Protein AF-X1UKN1-F1 (afdb_monomer)

Sequence (129 aa):
YEHFVTGHFIADDGRITGIRADNPELLIAIISMQSRSQPMCESCLIKHLCSGGCLGSQYEVTGDLFSPIPSVCQLEHAKIRAMITAYKELRVFDLIRDRVNLEKRNALNMLEEMTNGTGRPKEVPGNSR

Nearest PDB structures (foldseek):
  5wgg-assembly1_A  TM=8.402E-01  e=6.388E-02  Acetivibrio thermocellus ATCC 27405
  5why-assembly1_A  TM=7.994E-01  e=7.710E-02  Acetivibrio thermocellus ATCC 27405
  5why-assembly2_B  TM=8.173E-01  e=9.909E-02  Acetivibrio thermocellus ATCC 27405

Mean predicted aligned error: 7.21 Å

pLDDT: mean 89.35, std 14.45, range [42.66, 97.88]

Foldseek 3Di:
DVVLPQWDFDDDPNDGPDIGGDNVVSVCCVVVDDLCPQPVNVPDLCNVPFPSADQVVCCVVPVGSRDHDVVVVVVRVVVVLVVLVVCVVVVCNVVVLVPDDPVNVVSSVVVVVVVVVDDDPPDPPDPDD

Organism: NCBI:txid412755

Solvent-accessible surface area (backbone atoms only — not comparable to full-atom values): 7819 Å² total; per-residue (Å²): 113,79,93,69,54,35,53,47,76,37,70,55,97,93,35,79,78,49,72,48,75,72,31,57,68,60,47,51,49,65,75,67,60,50,54,47,72,30,87,78,24,60,80,38,78,50,43,70,72,51,86,60,78,53,50,69,60,16,27,77,75,67,76,32,58,83,47,81,52,67,70,58,52,54,49,47,54,51,49,53,51,50,49,54,52,50,28,52,77,69,71,42,39,68,64,53,45,71,72,45,57,70,63,42,27,51,39,51,52,56,52,47,54,58,51,72,73,51,73,74,79,75,79,80,76,80,84,87,123

Radius of gyration: 21.29 Å; Cα contacts (8 Å, |Δi|>4): 98; chains: 1; bounding box: 60×32×54 Å

Structure (mmCIF, N/CA/C/O backbone):
data_AF-X1UKN1-F1
#
_entry.id   AF-X1UKN1-F1
#
loop_
_atom_site.group_PDB
_atom_site.id
_atom_site.type_symbol
_atom_site.label_atom_id
_atom_site.label_alt_id
_atom_site.label_comp_id
_atom_site.label_asym_id
_atom_site.label_entity_id
_atom_site.label_seq_id
_atom_site.pdbx_PDB_ins_code
_atom_site.Cartn_x
_atom_si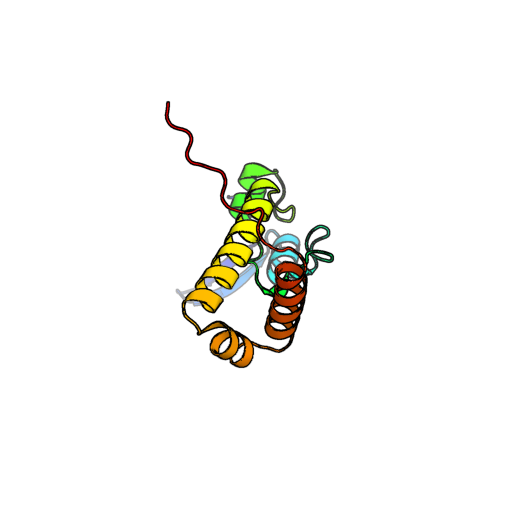te.Cartn_y
_atom_site.Cartn_z
_atom_site.occupancy
_atom_site.B_iso_o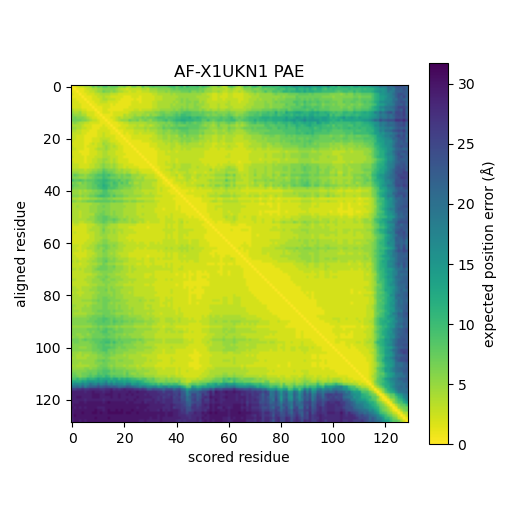r_equiv
_atom_site.auth_seq_id
_atom_site.auth_comp_id
_atom_site.auth_asym_id
_atom_site.auth_atom_id
_atom_site.pdbx_PDB_model_num
ATOM 1 N N . TYR A 1 1 ? -0.434 1.146 -20.638 1.00 83.88 1 TYR A N 1
ATOM 2 C CA . TYR A 1 1 ? 0.109 2.472 -20.982 1.00 83.88 1 TYR A CA 1
ATOM 3 C C . TYR A 1 1 ? 1.453 2.291 -21.659 1.00 83.88 1 TYR A C 1
ATOM 5 O O . TYR A 1 1 ? 2.357 1.763 -21.028 1.00 83.88 1 TYR A O 1
ATOM 13 N N . GLU A 1 2 ? 1.572 2.665 -22.934 1.00 90.62 2 GLU A N 1
ATOM 14 C CA . GLU A 1 2 ? 2.818 2.496 -23.705 1.00 90.62 2 GLU A CA 1
ATOM 15 C C . GLU A 1 2 ? 3.987 3.282 -23.090 1.00 90.62 2 GLU A C 1
ATOM 17 O O . GLU A 1 2 ? 5.080 2.756 -22.938 1.00 90.62 2 GLU A O 1
ATOM 22 N N . HIS A 1 3 ? 3.726 4.493 -22.594 1.00 89.56 3 HIS A N 1
ATOM 23 C CA . HIS A 1 3 ? 4.722 5.343 -21.933 1.00 89.56 3 HIS A CA 1
ATOM 24 C C . HIS A 1 3 ? 5.203 4.828 -20.557 1.00 89.56 3 HIS A C 1
ATOM 26 O O . HIS A 1 3 ? 6.114 5.413 -19.977 1.00 89.56 3 HIS A O 1
ATOM 32 N N . PHE A 1 4 ? 4.614 3.748 -20.026 1.00 94.69 4 PHE A N 1
ATOM 33 C CA . PHE A 1 4 ? 5.090 3.069 -18.811 1.00 94.69 4 PHE A CA 1
ATOM 34 C C . PHE A 1 4 ? 5.822 1.757 -19.101 1.00 94.69 4 PHE A C 1
ATOM 36 O O . PHE A 1 4 ? 6.132 1.009 -18.175 1.00 94.69 4 PHE A O 1
ATOM 43 N N . VAL A 1 5 ? 6.110 1.453 -20.369 1.00 95.50 5 VAL A N 1
ATOM 44 C CA . VAL A 1 5 ? 7.009 0.351 -20.712 1.00 95.50 5 VAL A CA 1
ATOM 45 C C . VAL A 1 5 ? 8.413 0.704 -20.219 1.00 95.50 5 VAL A C 1
ATOM 47 O O . VAL A 1 5 ? 9.004 1.693 -20.640 1.00 95.50 5 VAL A O 1
ATOM 50 N N . THR A 1 6 ? 8.943 -0.101 -19.299 1.00 96.81 6 THR A N 1
ATOM 51 C CA . THR A 1 6 ? 10.264 0.135 -18.697 1.00 96.81 6 THR A CA 1
ATOM 52 C C . THR A 1 6 ? 11.402 -0.559 -19.444 1.00 96.81 6 THR A C 1
ATOM 54 O O . THR A 1 6 ? 12.570 -0.214 -19.262 1.00 96.81 6 THR A O 1
ATOM 57 N N . GLY A 1 7 ? 11.078 -1.542 -20.281 1.00 96.06 7 GLY A N 1
ATOM 58 C CA . GLY A 1 7 ? 12.032 -2.272 -21.104 1.00 96.06 7 GLY A CA 1
ATOM 59 C C . GLY A 1 7 ? 11.442 -3.550 -21.687 1.00 96.06 7 GLY A C 1
ATOM 60 O O . GLY A 1 7 ? 10.290 -3.908 -21.424 1.00 96.06 7 GLY A O 1
ATOM 61 N N . HIS A 1 8 ? 12.266 -4.267 -22.442 1.00 96.50 8 HIS A N 1
ATOM 62 C CA . HIS A 1 8 ? 11.906 -5.530 -23.075 1.00 96.50 8 HIS A CA 1
ATOM 63 C C . HIS A 1 8 ? 12.976 -6.593 -22.873 1.00 96.50 8 HIS A C 1
ATOM 65 O O . HIS A 1 8 ? 14.170 -6.301 -22.788 1.00 96.50 8 HIS A O 1
ATOM 71 N N . PHE A 1 9 ? 12.545 -7.850 -22.871 1.00 97.19 9 PHE A N 1
ATOM 72 C CA . PHE A 1 9 ? 13.460 -8.971 -23.014 1.00 97.19 9 PHE A CA 1
ATOM 73 C C . PHE A 1 9 ? 13.946 -9.066 -24.459 1.00 97.19 9 PHE A C 1
ATOM 75 O O . PHE A 1 9 ? 13.156 -8.978 -25.399 1.00 97.19 9 PHE A O 1
ATOM 82 N N . ILE A 1 10 ? 15.248 -9.271 -24.625 1.00 97.56 10 ILE A N 1
ATOM 83 C CA . ILE A 1 10 ? 15.846 -9.665 -25.898 1.00 97.56 10 ILE A CA 1
ATOM 84 C C . ILE A 1 10 ? 15.790 -11.190 -25.936 1.00 97.56 10 ILE A C 1
ATOM 86 O O . ILE A 1 10 ? 16.271 -11.838 -25.002 1.00 97.56 10 ILE A O 1
ATOM 90 N N . ALA A 1 11 ? 15.173 -11.752 -26.976 1.00 96.38 11 ALA A N 1
ATOM 91 C CA . ALA A 1 11 ? 15.025 -13.192 -27.136 1.00 96.38 11 ALA A CA 1
ATOM 92 C C . ALA A 1 11 ? 15.755 -13.685 -28.393 1.00 96.38 11 ALA A C 1
ATOM 94 O O . ALA A 1 11 ? 15.618 -13.080 -29.454 1.00 96.38 11 ALA A O 1
ATOM 95 N N . ASP A 1 12 ? 16.487 -14.790 -28.264 1.00 95.75 12 ASP A N 1
ATOM 96 C CA . ASP A 1 12 ? 17.185 -15.490 -29.346 1.00 95.75 12 ASP A CA 1
ATOM 97 C C . ASP A 1 12 ? 16.990 -17.005 -29.180 1.00 95.75 12 ASP A C 1
ATOM 99 O O . ASP A 1 12 ? 17.055 -17.517 -28.059 1.00 95.75 12 ASP A O 1
ATOM 103 N N . ASP A 1 13 ? 16.655 -17.709 -30.263 1.00 95.12 13 ASP A N 1
ATOM 104 C CA . ASP A 1 13 ? 16.287 -19.139 -30.262 1.00 95.12 13 ASP A CA 1
ATOM 105 C C . ASP A 1 13 ? 15.301 -19.543 -29.139 1.00 95.12 13 ASP A C 1
ATOM 107 O O . ASP A 1 13 ? 15.437 -20.558 -28.450 1.00 95.12 13 ASP A O 1
ATOM 111 N N . GLY A 1 14 ? 14.280 -18.708 -28.916 1.00 94.81 14 GLY A N 1
ATOM 112 C CA . GLY A 1 14 ? 13.251 -18.943 -27.896 1.00 94.81 14 GLY A CA 1
ATOM 113 C C . GLY A 1 14 ? 13.737 -18.782 -26.449 1.00 94.81 14 GLY A C 1
ATOM 114 O O . GLY A 1 14 ? 13.028 -19.173 -25.521 1.00 94.81 14 GLY A O 1
ATOM 115 N N . ARG A 1 15 ? 14.927 -18.210 -26.230 1.00 96.06 15 ARG A N 1
ATOM 116 C CA . ARG A 1 15 ? 15.513 -17.958 -24.907 1.00 96.06 15 ARG A CA 1
ATOM 117 C C . ARG A 1 15 ? 15.747 -16.473 -24.690 1.00 96.06 15 ARG A C 1
ATOM 119 O O . ARG A 1 15 ? 16.132 -15.764 -25.608 1.00 96.06 15 ARG A O 1
ATOM 126 N N . ILE A 1 16 ? 15.560 -16.006 -23.457 1.00 97.38 16 ILE A N 1
ATOM 127 C CA . ILE A 1 16 ? 15.928 -14.638 -23.073 1.00 97.38 16 ILE A CA 1
ATOM 128 C C . ILE A 1 16 ? 17.455 -14.566 -22.985 1.00 97.38 16 ILE A C 1
ATOM 130 O O . ILE A 1 16 ? 18.058 -15.251 -22.160 1.00 97.38 16 ILE A O 1
ATOM 134 N N . THR A 1 17 ? 18.070 -13.740 -23.825 1.00 97.38 17 THR A N 1
ATOM 135 C CA . THR A 1 17 ? 19.526 -13.534 -23.886 1.00 97.38 17 THR A CA 1
ATOM 136 C C . THR A 1 17 ? 19.959 -12.176 -23.344 1.00 97.38 17 THR A C 1
ATOM 138 O O . THR A 1 17 ? 21.143 -11.965 -23.091 1.00 97.38 17 THR A O 1
ATOM 141 N N . GLY A 1 18 ? 19.016 -11.261 -23.103 1.00 97.00 18 GLY A N 1
ATOM 142 C CA . GLY A 1 18 ? 19.313 -9.952 -22.531 1.00 97.00 18 GLY A CA 1
ATOM 143 C C . GLY A 1 18 ? 18.075 -9.127 -22.199 1.00 97.00 18 GLY A C 1
ATOM 144 O O . GLY A 1 18 ? 16.937 -9.587 -22.310 1.00 97.00 18 GLY A O 1
ATOM 145 N N . ILE A 1 19 ? 18.314 -7.882 -21.790 1.00 96.38 19 ILE A N 1
ATOM 146 C CA . ILE A 1 19 ? 17.283 -6.887 -21.488 1.00 96.38 19 ILE A CA 1
ATOM 147 C C . ILE A 1 19 ? 17.652 -5.593 -22.212 1.00 96.38 19 ILE A C 1
ATOM 149 O O . ILE A 1 19 ? 18.782 -5.118 -22.095 1.00 96.38 19 ILE A O 1
ATOM 153 N N . ARG A 1 20 ? 16.692 -5.008 -22.930 1.00 96.56 20 ARG A N 1
ATOM 154 C CA . ARG A 1 20 ? 16.762 -3.628 -23.414 1.00 96.56 20 ARG A CA 1
ATOM 155 C C . ARG A 1 20 ? 16.011 -2.741 -22.428 1.00 96.56 20 ARG A C 1
ATOM 157 O O . ARG A 1 20 ? 14.808 -2.919 -22.250 1.00 96.56 20 ARG A O 1
ATOM 164 N N . ALA A 1 21 ? 16.715 -1.827 -21.770 1.00 96.38 21 ALA A N 1
ATOM 165 C CA . ALA A 1 21 ? 16.096 -0.842 -20.890 1.00 96.38 21 ALA A CA 1
ATOM 166 C C . ALA A 1 21 ? 15.564 0.336 -21.717 1.00 96.38 21 ALA A C 1
ATOM 168 O O . ALA A 1 21 ? 16.316 0.899 -22.509 1.00 96.38 21 ALA A O 1
ATOM 169 N N . ASP A 1 22 ? 14.298 0.703 -21.509 1.00 96.38 22 ASP A N 1
ATOM 170 C CA . ASP A 1 22 ? 13.655 1.836 -22.191 1.00 96.38 22 ASP A CA 1
ATOM 171 C C . ASP A 1 22 ? 13.362 2.991 -21.211 1.00 96.38 22 ASP A C 1
ATOM 173 O O . ASP A 1 22 ? 13.533 4.155 -21.560 1.00 96.38 22 ASP A O 1
ATOM 177 N N . ASN A 1 23 ? 12.976 2.677 -19.966 1.00 95.88 23 ASN A N 1
ATOM 178 C CA . ASN A 1 23 ? 12.787 3.649 -18.880 1.00 95.88 23 ASN A CA 1
ATOM 179 C C . ASN A 1 23 ? 13.180 3.019 -17.526 1.00 95.88 23 ASN A C 1
ATOM 181 O O . ASN A 1 23 ? 12.311 2.629 -16.730 1.00 95.88 23 ASN A O 1
ATOM 185 N N . PRO A 1 24 ? 14.488 2.815 -17.283 1.00 95.25 24 PRO A N 1
ATOM 186 C CA . PRO A 1 24 ? 14.974 2.198 -16.054 1.00 95.25 24 PRO A CA 1
ATOM 187 C C . PRO A 1 24 ? 14.694 3.055 -14.814 1.00 95.25 24 PRO A C 1
ATOM 189 O O . PRO A 1 24 ? 14.482 2.500 -13.740 1.00 95.25 24 PRO A O 1
ATOM 192 N N . GLU A 1 25 ? 14.633 4.380 -14.939 1.00 95.75 25 GLU A N 1
ATOM 193 C CA . GLU A 1 25 ? 14.329 5.303 -13.844 1.00 95.75 25 GLU A CA 1
ATOM 194 C C . GLU A 1 25 ? 12.922 5.065 -13.301 1.00 95.75 25 GLU A C 1
ATOM 196 O O . GLU A 1 25 ? 12.737 4.954 -12.087 1.00 95.75 25 GLU A O 1
ATOM 201 N N . LEU A 1 26 ? 11.936 4.912 -14.190 1.00 95.75 26 LEU A N 1
ATOM 202 C CA . LEU A 1 26 ? 10.574 4.571 -13.797 1.00 95.75 26 LEU A CA 1
ATOM 203 C C . LEU A 1 26 ? 10.514 3.196 -13.131 1.00 95.75 26 LEU A C 1
ATOM 205 O O . LEU A 1 26 ? 9.843 3.045 -12.112 1.00 95.75 26 LEU A O 1
ATOM 209 N N . LEU A 1 27 ? 11.227 2.200 -13.669 1.00 95.75 27 LEU A N 1
ATOM 210 C CA . LEU A 1 27 ? 11.286 0.876 -13.048 1.00 95.75 27 LEU A CA 1
ATOM 211 C C . LEU A 1 27 ? 11.849 0.961 -11.632 1.00 95.75 27 LEU A C 1
ATOM 213 O O . LEU A 1 27 ? 11.235 0.435 -10.707 1.00 95.75 27 LEU A O 1
ATOM 217 N N . ILE A 1 28 ? 12.981 1.650 -11.463 1.00 95.88 28 ILE A N 1
ATOM 218 C CA . ILE A 1 28 ? 13.627 1.873 -10.169 1.00 95.88 28 ILE A CA 1
ATOM 219 C C . ILE A 1 28 ? 12.655 2.569 -9.218 1.00 95.88 28 ILE A C 1
ATOM 221 O O . ILE A 1 28 ? 12.505 2.122 -8.082 1.00 95.88 28 ILE A O 1
ATOM 225 N N . ALA A 1 29 ? 11.954 3.610 -9.667 1.00 94.00 29 ALA A N 1
ATOM 226 C CA . ALA A 1 29 ? 10.963 4.306 -8.854 1.00 94.00 29 ALA A CA 1
ATOM 227 C C . ALA A 1 29 ? 9.831 3.364 -8.410 1.00 94.00 29 ALA A C 1
ATOM 229 O O . ALA A 1 29 ? 9.526 3.301 -7.224 1.00 94.00 29 ALA A O 1
ATOM 230 N N . ILE A 1 30 ? 9.262 2.568 -9.320 1.00 93.31 30 ILE A N 1
ATOM 231 C CA . ILE A 1 30 ? 8.174 1.625 -9.014 1.00 93.31 30 ILE A CA 1
ATOM 232 C C . ILE A 1 30 ? 8.619 0.550 -8.014 1.00 93.31 30 ILE A C 1
ATOM 234 O O . ILE A 1 30 ? 7.892 0.277 -7.060 1.00 93.31 30 ILE A O 1
ATOM 238 N N . ILE A 1 31 ? 9.794 -0.059 -8.207 1.00 93.00 31 ILE A N 1
ATOM 239 C CA . ILE A 1 31 ? 10.266 -1.160 -7.347 1.00 93.00 31 ILE A CA 1
ATOM 240 C C . ILE A 1 31 ? 10.798 -0.676 -5.994 1.00 93.00 31 ILE A C 1
ATOM 242 O O . ILE A 1 31 ? 10.755 -1.427 -5.022 1.00 93.00 31 ILE A O 1
ATOM 246 N N . SER A 1 32 ? 11.322 0.551 -5.924 1.00 92.62 32 SER A N 1
ATOM 247 C CA . SER A 1 32 ? 11.845 1.135 -4.682 1.00 92.62 32 SER A CA 1
ATOM 248 C C . SER A 1 32 ? 10.771 1.841 -3.860 1.00 92.62 32 SER A C 1
ATOM 250 O O . SER A 1 32 ? 10.953 2.033 -2.656 1.00 92.62 32 SER A O 1
ATOM 252 N N . MET A 1 33 ? 9.645 2.205 -4.480 1.00 89.25 33 MET A N 1
ATOM 253 C CA . MET A 1 33 ? 8.557 2.885 -3.799 1.00 89.25 33 MET A CA 1
ATOM 254 C C . MET A 1 33 ? 8.012 2.028 -2.655 1.00 89.25 33 MET A C 1
ATOM 256 O O . MET A 1 33 ? 7.499 0.925 -2.842 1.00 89.25 33 MET A O 1
ATOM 260 N N . GLN A 1 34 ? 8.008 2.613 -1.461 1.00 89.62 34 GLN A N 1
ATOM 261 C CA . GLN A 1 34 ? 7.203 2.135 -0.350 1.00 89.62 34 GLN A CA 1
ATOM 262 C C . GLN A 1 34 ? 6.009 3.069 -0.189 1.00 89.62 34 GLN A C 1
ATOM 264 O O . GLN A 1 34 ? 6.171 4.266 0.023 1.00 89.62 34 GLN A O 1
ATOM 269 N N . SER A 1 35 ? 4.789 2.531 -0.241 1.00 86.38 35 SER A N 1
ATOM 270 C CA . SER A 1 35 ? 3.573 3.343 -0.066 1.00 86.38 35 SER A CA 1
ATOM 271 C C . SER A 1 35 ? 3.596 4.155 1.233 1.00 86.38 35 SER A C 1
ATOM 273 O O . SER A 1 35 ? 3.098 5.269 1.286 1.00 86.38 35 SER A O 1
ATOM 275 N N . ARG A 1 36 ? 4.252 3.633 2.273 1.00 89.31 36 ARG A N 1
ATOM 276 C CA . ARG A 1 36 ? 4.376 4.259 3.597 1.00 89.31 36 ARG A CA 1
ATOM 277 C C . ARG A 1 36 ? 5.273 5.491 3.635 1.00 89.31 36 ARG A C 1
ATOM 279 O O . ARG A 1 36 ? 5.125 6.260 4.573 1.00 89.31 36 ARG A O 1
ATOM 286 N N . SER A 1 37 ? 6.167 5.650 2.659 1.00 85.50 37 SER A N 1
ATOM 287 C CA . SER A 1 37 ? 7.095 6.780 2.563 1.00 85.50 37 SER A CA 1
ATOM 288 C C . SER A 1 37 ? 6.625 7.851 1.576 1.00 85.50 37 SER A C 1
ATOM 290 O O . SER A 1 37 ? 7.369 8.780 1.274 1.00 85.50 37 SER A O 1
ATOM 292 N N . GLN A 1 38 ? 5.412 7.727 1.024 1.00 86.06 38 GLN A N 1
ATOM 293 C CA . GLN A 1 38 ? 4.825 8.801 0.224 1.00 86.06 38 GLN A CA 1
ATOM 294 C C . GLN A 1 38 ? 4.494 10.005 1.125 1.00 86.06 38 GLN A C 1
ATOM 296 O O . GLN A 1 38 ? 4.100 9.796 2.275 1.00 86.06 38 GLN A O 1
ATOM 301 N N . PRO A 1 39 ? 4.560 11.256 0.623 1.00 85.06 39 PRO A N 1
ATOM 302 C CA . PRO A 1 39 ? 4.389 12.458 1.448 1.00 85.06 39 PRO A CA 1
ATOM 303 C C . PRO A 1 39 ? 3.120 12.471 2.315 1.00 85.06 39 PRO A C 1
ATOM 305 O O . PRO A 1 39 ? 3.164 12.840 3.484 1.00 85.06 39 PRO A O 1
ATOM 308 N N . MET A 1 40 ? 1.990 12.018 1.766 1.00 88.69 40 MET A N 1
ATOM 309 C CA . MET A 1 40 ? 0.711 11.930 2.489 1.00 88.69 40 MET A CA 1
ATOM 310 C C . MET A 1 40 ? 0.637 10.728 3.441 1.00 88.69 40 MET A C 1
ATOM 312 O O . MET A 1 40 ? -0.143 10.720 4.392 1.00 88.69 40 MET A O 1
ATOM 316 N N . CYS A 1 41 ? 1.411 9.682 3.169 1.00 92.81 41 CYS A N 1
ATOM 317 C CA . CYS A 1 41 ? 1.376 8.429 3.911 1.00 92.81 41 CYS A CA 1
ATOM 318 C C . CYS A 1 41 ? 2.342 8.421 5.095 1.00 92.81 41 CYS A C 1
ATOM 320 O O . CYS A 1 41 ? 2.080 7.709 6.062 1.00 92.81 41 CYS A O 1
ATOM 322 N N . GLU A 1 42 ? 3.400 9.232 5.056 1.00 91.50 42 GLU A N 1
ATOM 323 C CA . GLU A 1 42 ? 4.425 9.296 6.101 1.00 91.50 42 GLU A CA 1
ATOM 324 C C . GLU A 1 42 ? 3.818 9.584 7.484 1.00 91.50 42 GLU A C 1
ATOM 326 O O . GLU A 1 42 ? 4.143 8.920 8.471 1.00 91.50 42 GLU A O 1
ATOM 331 N N . SER A 1 43 ? 2.853 10.504 7.546 1.00 90.75 43 SER A N 1
ATOM 332 C CA . SER A 1 43 ? 2.133 10.886 8.768 1.00 90.75 43 SER A CA 1
ATOM 333 C C . SER A 1 43 ? 0.783 10.176 8.950 1.00 90.75 43 SER A C 1
ATOM 335 O O . SER A 1 43 ? 0.070 10.429 9.922 1.00 90.75 43 SER A O 1
ATOM 337 N N . CYS A 1 44 ? 0.400 9.280 8.037 1.00 94.25 44 CYS A N 1
ATOM 338 C CA . CYS A 1 44 ? -0.914 8.646 8.061 1.00 94.25 44 CYS A CA 1
ATOM 339 C C . CYS A 1 44 ? -1.009 7.560 9.148 1.00 94.25 44 CYS A C 1
ATOM 341 O O . CYS A 1 44 ? -0.245 6.593 9.161 1.00 94.25 44 CYS A O 1
ATOM 343 N N . LEU A 1 45 ? -2.028 7.660 10.009 1.00 92.62 45 LEU A N 1
ATOM 344 C CA . LEU A 1 45 ? -2.272 6.722 11.118 1.00 92.62 45 LEU A CA 1
ATOM 345 C C . LEU A 1 45 ? -2.506 5.273 10.668 1.00 92.62 45 LEU A C 1
ATOM 347 O O . LEU A 1 45 ? -2.217 4.336 11.407 1.00 92.62 45 LEU A O 1
ATOM 351 N N . ILE A 1 46 ? -3.029 5.075 9.457 1.00 95.19 46 ILE A N 1
ATOM 352 C CA . ILE A 1 46 ? -3.320 3.743 8.920 1.00 95.19 46 ILE A CA 1
ATOM 353 C C . ILE A 1 46 ? -2.241 3.249 7.948 1.00 95.19 46 ILE A C 1
ATOM 355 O O . ILE A 1 46 ? -2.467 2.238 7.288 1.00 95.19 46 ILE A O 1
ATOM 359 N N . LYS A 1 47 ? -1.072 3.903 7.833 1.00 95.69 47 LYS A N 1
ATOM 360 C CA . LYS A 1 47 ? -0.059 3.577 6.802 1.00 95.69 47 LYS A CA 1
ATOM 361 C C . LYS A 1 47 ? 0.405 2.116 6.810 1.00 95.69 47 LYS A C 1
ATOM 363 O O . LYS A 1 47 ? 0.743 1.559 5.770 1.00 95.69 47 LYS A O 1
ATOM 368 N N . HIS A 1 48 ? 0.382 1.463 7.972 1.00 95.81 48 HIS A N 1
ATOM 369 C CA . HIS A 1 48 ? 0.742 0.046 8.104 1.00 95.81 48 HIS A CA 1
ATOM 370 C C . HIS A 1 48 ? -0.429 -0.923 7.854 1.00 95.81 48 HIS A C 1
ATOM 372 O O . HIS A 1 48 ? -0.194 -2.122 7.682 1.00 95.81 48 HIS A O 1
ATOM 378 N N . LEU A 1 49 ? -1.668 -0.423 7.817 1.00 95.94 49 LEU A N 1
ATOM 379 C CA . LEU A 1 49 ? -2.907 -1.203 7.690 1.00 95.94 49 LEU A CA 1
ATOM 380 C C . LEU A 1 49 ? -3.584 -1.049 6.319 1.00 95.94 49 LEU A C 1
ATOM 382 O O . LEU A 1 49 ? -4.199 -1.998 5.840 1.00 95.94 49 LEU A O 1
ATOM 386 N N . CYS A 1 50 ? -3.462 0.127 5.702 1.00 95.69 50 CYS A N 1
ATOM 387 C CA . CYS A 1 50 ? -3.985 0.461 4.379 1.00 95.69 50 CYS A CA 1
ATOM 388 C C . CYS A 1 50 ? -3.345 -0.391 3.271 1.00 95.69 50 CYS A C 1
ATOM 390 O O . CYS A 1 50 ? -2.213 -0.864 3.394 1.00 95.69 50 CYS A O 1
ATOM 392 N N . SER A 1 51 ? -4.059 -0.537 2.153 1.00 93.81 51 SER A N 1
ATOM 393 C CA . SER A 1 51 ? -3.584 -1.237 0.955 1.00 93.81 51 SER A CA 1
ATOM 394 C C . SER A 1 51 ? -2.490 -0.492 0.170 1.00 93.81 51 SER A C 1
ATOM 396 O O . SER A 1 51 ? -1.834 -1.112 -0.657 1.00 93.81 51 SER A O 1
ATOM 398 N N . GLY A 1 52 ? -2.249 0.799 0.437 1.00 92.25 52 GLY A N 1
ATOM 399 C CA . GLY A 1 52 ? -1.117 1.546 -0.135 1.00 92.25 52 GLY A CA 1
ATOM 400 C C . GLY A 1 52 ? -1.314 2.098 -1.553 1.00 92.25 52 GLY A C 1
ATOM 401 O O . GLY A 1 52 ? -0.333 2.500 -2.169 1.00 92.25 52 GLY A O 1
ATOM 402 N N . GLY A 1 53 ? -2.557 2.138 -2.044 1.00 91.94 53 GLY A N 1
ATOM 403 C CA . GLY A 1 53 ? -2.901 2.686 -3.359 1.00 91.94 53 GLY A CA 1
ATOM 404 C C . GLY A 1 53 ? -2.625 1.735 -4.531 1.00 91.94 53 GLY A C 1
ATOM 405 O O . GLY A 1 53 ? -2.023 0.675 -4.382 1.00 91.94 53 GLY A O 1
ATOM 406 N N . CYS A 1 54 ? -3.104 2.119 -5.714 1.00 93.12 54 CYS A N 1
ATOM 407 C CA . CYS A 1 54 ? -2.835 1.439 -6.980 1.00 93.12 54 CYS A CA 1
ATOM 408 C C . CYS A 1 54 ? -2.215 2.450 -7.942 1.00 93.12 54 CYS A C 1
ATOM 410 O O . CYS A 1 54 ? -2.872 3.431 -8.283 1.00 93.12 54 CYS A O 1
ATOM 412 N N . LEU A 1 55 ? -0.984 2.196 -8.397 1.00 93.50 55 LEU A N 1
ATOM 413 C CA . LEU A 1 55 ? -0.242 3.110 -9.274 1.00 93.50 55 LEU A C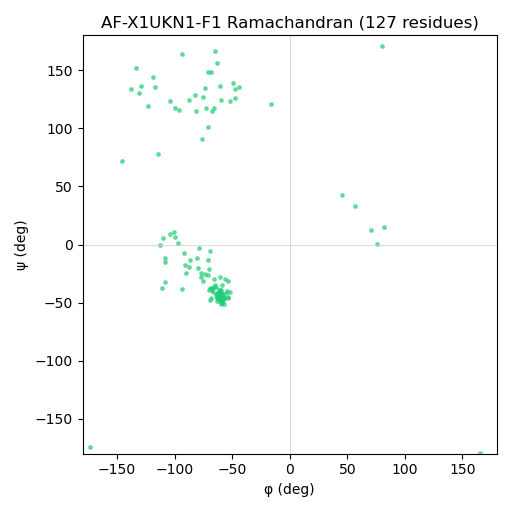A 1
ATOM 414 C C . LEU A 1 55 ? -1.045 3.499 -10.526 1.00 93.50 55 LEU A C 1
ATOM 416 O O . LEU A 1 55 ? -1.157 4.678 -10.840 1.00 93.50 55 LEU A O 1
ATOM 420 N N . GLY A 1 56 ? -1.669 2.522 -11.194 1.00 94.12 56 GLY 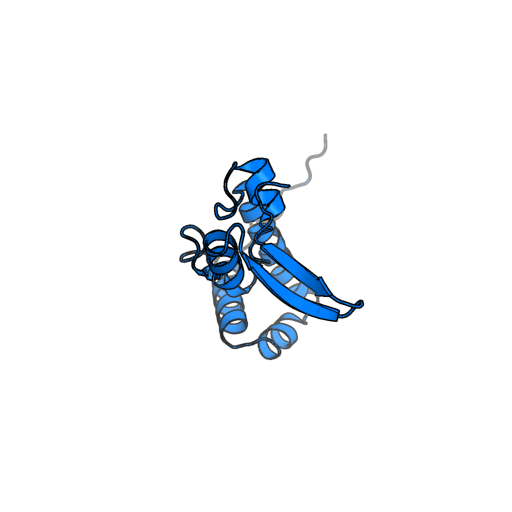A N 1
ATOM 421 C CA . GLY A 1 56 ? -2.482 2.775 -12.389 1.00 94.12 56 GLY A CA 1
ATOM 422 C C . GLY A 1 56 ? -3.668 3.702 -12.119 1.00 94.12 56 GLY A C 1
ATOM 423 O O . GLY A 1 56 ? -3.862 4.676 -12.837 1.00 94.12 56 GLY A O 1
ATOM 424 N N . SER A 1 57 ? -4.403 3.458 -11.030 1.00 95.06 57 SER A N 1
ATOM 425 C CA . SER A 1 57 ? -5.543 4.302 -10.655 1.00 95.06 57 SER A CA 1
ATOM 426 C C . SER A 1 57 ? -5.098 5.708 -10.243 1.00 95.06 57 SER A C 1
ATOM 428 O O . SER A 1 57 ? -5.748 6.687 -10.601 1.00 95.06 57 SER A O 1
ATOM 430 N N . GLN A 1 58 ? -3.974 5.825 -9.527 1.00 94.06 58 GLN A N 1
ATOM 431 C CA . GLN A 1 58 ? -3.389 7.119 -9.161 1.00 94.06 58 GLN A CA 1
ATOM 432 C C . GLN A 1 58 ? -3.080 7.942 -10.407 1.00 94.06 58 GLN A C 1
ATOM 434 O O . GLN A 1 58 ? -3.500 9.096 -10.480 1.00 94.06 58 GLN A O 1
ATOM 439 N N . TYR A 1 59 ? -2.458 7.330 -11.415 1.00 95.50 59 TYR A N 1
ATOM 440 C CA . TYR A 1 59 ? -2.191 7.999 -12.682 1.00 95.50 59 TYR A CA 1
ATOM 441 C C . TYR A 1 59 ? -3.471 8.407 -13.420 1.00 95.50 59 TYR A C 1
ATOM 443 O O . TYR A 1 59 ? -3.585 9.550 -13.851 1.00 95.50 59 TYR A O 1
ATOM 451 N N . GLU A 1 60 ? -4.460 7.517 -13.515 1.00 96.94 60 GLU A N 1
ATOM 452 C CA . GLU A 1 60 ? -5.737 7.799 -14.190 1.00 96.94 60 GLU A CA 1
ATOM 453 C C . GLU A 1 60 ? -6.490 8.990 -13.588 1.00 96.94 60 GLU A C 1
ATOM 455 O O . GLU A 1 60 ? -7.146 9.738 -14.310 1.00 96.94 60 GLU A O 1
ATOM 460 N N . VAL A 1 61 ? -6.402 9.170 -12.268 1.00 96.75 61 VAL A N 1
ATOM 461 C CA . VAL A 1 61 ? -7.144 10.210 -11.546 1.00 96.75 61 VAL A CA 1
ATOM 462 C C . VAL A 1 61 ? -6.335 11.493 -11.368 1.00 96.75 61 VAL A C 1
ATOM 464 O O . VAL A 1 61 ? -6.898 12.583 -11.434 1.00 96.75 61 VAL A O 1
ATOM 467 N N . THR A 1 62 ? -5.033 11.384 -11.103 1.00 93.50 62 THR A N 1
ATOM 468 C CA . THR A 1 62 ? -4.190 12.528 -10.712 1.00 93.50 62 THR A CA 1
ATOM 469 C C . THR A 1 62 ? -3.213 12.968 -11.799 1.00 93.50 62 THR A C 1
ATOM 471 O O . THR A 1 62 ? -2.654 14.057 -11.707 1.00 93.50 62 THR A O 1
ATOM 474 N N . GLY A 1 63 ? -2.993 12.141 -12.825 1.00 94.75 63 GLY A N 1
ATOM 475 C CA . GLY A 1 63 ? -1.922 12.326 -13.804 1.00 94.75 63 GLY A CA 1
ATOM 476 C C . GLY A 1 63 ? -0.528 11.959 -13.282 1.00 94.75 63 GLY A C 1
ATOM 477 O O . GLY A 1 63 ? 0.437 12.063 -14.035 1.00 94.75 63 GLY A O 1
ATOM 478 N N . ASP A 1 64 ? -0.408 11.506 -12.029 1.00 92.31 64 ASP A N 1
ATOM 479 C CA . ASP A 1 64 ? 0.850 11.128 -11.388 1.00 92.31 64 ASP A CA 1
ATOM 480 C C . ASP A 1 64 ? 0.759 9.728 -10.756 1.00 92.31 64 ASP A C 1
ATOM 482 O O . ASP A 1 64 ? -0.218 9.371 -10.099 1.00 92.31 64 ASP A O 1
ATOM 486 N N . LEU A 1 65 ? 1.796 8.909 -10.946 1.00 92.62 65 LEU A N 1
ATOM 487 C CA . LEU A 1 65 ? 1.826 7.539 -10.422 1.00 92.62 65 LEU A CA 1
ATOM 488 C C . LEU A 1 65 ? 1.988 7.501 -8.903 1.00 92.62 65 LEU A C 1
ATOM 490 O O . LEU A 1 65 ? 1.586 6.518 -8.285 1.00 92.62 65 LEU A O 1
ATOM 494 N N . PHE A 1 66 ? 2.592 8.529 -8.308 1.00 92.06 66 PHE A N 1
ATOM 495 C CA . PHE A 1 66 ? 3.068 8.519 -6.923 1.00 92.06 66 PHE A CA 1
ATOM 496 C C . PHE A 1 66 ? 2.252 9.427 -5.995 1.00 92.06 66 PHE A C 1
ATOM 498 O O . PHE A 1 66 ? 2.572 9.554 -4.811 1.00 92.06 66 PHE A O 1
ATOM 505 N N . SER A 1 67 ? 1.169 10.004 -6.517 1.00 91.50 67 SER A N 1
ATOM 506 C CA . SER A 1 67 ? 0.232 10.848 -5.789 1.00 91.50 67 SER A CA 1
ATOM 507 C C . SER A 1 67 ? -1.012 10.047 -5.401 1.00 91.50 67 SER A C 1
ATOM 509 O O . SER A 1 67 ? -1.742 9.569 -6.272 1.00 91.50 67 SER A O 1
ATOM 511 N N . PRO A 1 68 ? -1.298 9.881 -4.099 1.00 93.06 68 PRO A N 1
ATOM 512 C CA . PRO A 1 68 ? -2.461 9.124 -3.666 1.00 93.06 68 PRO A CA 1
ATOM 513 C C . PRO A 1 68 ? -3.764 9.870 -3.960 1.00 93.06 68 PRO A C 1
ATOM 515 O O . PRO A 1 68 ? -3.834 11.096 -3.891 1.00 93.06 68 PRO A O 1
ATOM 518 N N . ILE A 1 69 ? -4.831 9.112 -4.223 1.00 94.94 69 ILE A N 1
ATOM 519 C CA . ILE A 1 69 ? -6.166 9.656 -4.496 1.00 94.94 69 ILE A CA 1
ATOM 520 C C . ILE A 1 69 ? -6.868 9.987 -3.165 1.00 94.94 69 ILE A C 1
ATOM 522 O O . ILE A 1 69 ? -7.200 9.060 -2.417 1.00 94.94 69 ILE A O 1
ATOM 526 N N . PRO A 1 70 ? -7.176 11.264 -2.855 1.00 93.50 70 PRO A N 1
ATOM 527 C CA . PRO A 1 70 ? -7.704 11.646 -1.541 1.00 93.50 70 PRO A CA 1
ATOM 528 C C . PRO A 1 70 ? -9.023 10.965 -1.153 1.00 93.50 70 PRO A C 1
ATOM 530 O O . PRO A 1 70 ? -9.195 10.570 0.000 1.00 93.50 70 PRO A O 1
ATOM 533 N N . SER A 1 71 ? -9.948 10.783 -2.100 1.00 95.94 71 SER A N 1
ATOM 534 C CA . SER A 1 71 ? -11.229 10.105 -1.846 1.00 95.94 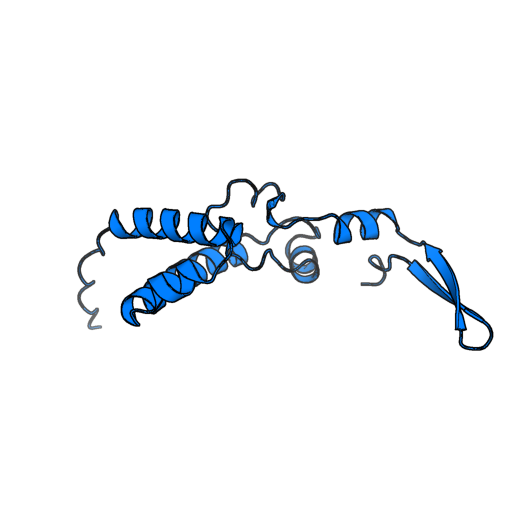71 SER A CA 1
ATOM 535 C C . SER A 1 71 ? -11.048 8.621 -1.508 1.00 95.94 71 SER A C 1
ATOM 537 O O . SER A 1 71 ? -11.727 8.099 -0.625 1.00 95.94 71 SER A O 1
ATOM 539 N N . VAL A 1 72 ? -10.083 7.948 -2.142 1.00 95.88 72 VAL A N 1
ATOM 540 C CA . VAL A 1 72 ? -9.732 6.555 -1.829 1.00 95.88 72 VAL A CA 1
ATOM 541 C C . VAL A 1 72 ? -9.060 6.469 -0.461 1.00 95.88 72 VAL A C 1
ATOM 543 O O . VAL A 1 72 ? -9.384 5.574 0.315 1.00 95.88 72 VAL A O 1
ATOM 546 N N . CYS A 1 73 ? -8.199 7.429 -0.105 1.00 95.56 73 CYS A N 1
ATOM 547 C CA . CYS A 1 73 ? -7.639 7.506 1.246 1.00 95.56 73 CYS A CA 1
ATOM 548 C C . CYS A 1 73 ? -8.749 7.602 2.304 1.00 95.56 73 CYS A C 1
ATOM 550 O O . CYS A 1 73 ? -8.741 6.841 3.269 1.00 95.56 73 CYS A O 1
ATOM 552 N N . GLN A 1 74 ? -9.745 8.473 2.114 1.00 96.12 74 GLN A N 1
ATOM 553 C CA . GLN A 1 74 ? -10.888 8.583 3.032 1.00 96.12 74 GLN A CA 1
ATOM 554 C C . GLN A 1 74 ? -11.659 7.261 3.162 1.00 96.12 74 GLN A C 1
ATOM 556 O O . GLN A 1 74 ? -12.007 6.857 4.275 1.00 96.12 74 GLN A O 1
ATOM 561 N N . LEU A 1 75 ? -11.875 6.558 2.047 1.00 96.94 75 LEU A N 1
ATOM 562 C CA . LEU A 1 75 ? -12.506 5.240 2.044 1.00 96.94 75 LEU A CA 1
ATOM 563 C C . LEU A 1 75 ? -11.679 4.205 2.816 1.00 96.94 75 LEU A C 1
ATOM 565 O O . LEU A 1 75 ? -12.240 3.452 3.605 1.00 96.94 75 LEU A O 1
ATOM 569 N N . GLU A 1 76 ? -10.358 4.180 2.644 1.00 97.00 76 GLU A N 1
ATOM 570 C CA . GLU A 1 76 ? -9.466 3.286 3.391 1.00 97.00 76 GLU A CA 1
ATOM 571 C C . GLU A 1 76 ? -9.525 3.562 4.900 1.00 97.00 76 GLU A C 1
ATOM 573 O O . GLU A 1 76 ? -9.641 2.627 5.692 1.00 97.00 76 GLU A O 1
ATOM 578 N N . HIS A 1 77 ? -9.547 4.831 5.315 1.00 95.62 77 HIS A N 1
ATOM 579 C CA . HIS A 1 77 ? -9.755 5.205 6.718 1.00 95.62 77 HIS A CA 1
ATOM 580 C C . HIS A 1 77 ? -11.099 4.702 7.260 1.00 95.62 77 HIS A C 1
ATOM 582 O O . HIS A 1 77 ? -11.146 4.120 8.349 1.00 95.62 77 HIS A O 1
ATOM 588 N N . ALA A 1 78 ? -12.184 4.872 6.501 1.00 95.94 78 ALA A N 1
ATOM 589 C CA . ALA A 1 78 ? -13.500 4.366 6.880 1.00 95.94 78 ALA A CA 1
ATOM 590 C C . ALA A 1 78 ? -13.528 2.829 6.949 1.00 95.94 78 ALA A C 1
ATOM 592 O O . ALA A 1 78 ? -14.043 2.269 7.917 1.00 95.94 78 ALA A O 1
ATOM 593 N N . LYS A 1 79 ? -12.919 2.150 5.971 1.00 97.31 79 LYS A N 1
ATOM 594 C CA . LYS A 1 79 ? -12.808 0.688 5.898 1.00 97.31 79 LYS A CA 1
ATOM 595 C C . LYS A 1 79 ? -12.067 0.132 7.107 1.00 97.31 79 LYS A C 1
ATOM 597 O O . LYS A 1 79 ? -12.591 -0.747 7.782 1.00 97.31 79 LYS A O 1
ATOM 602 N N . ILE A 1 80 ? -10.886 0.667 7.424 1.00 96.44 80 ILE A N 1
ATOM 603 C CA . ILE A 1 80 ? -10.100 0.224 8.583 1.00 96.44 80 ILE A CA 1
ATOM 604 C C . ILE A 1 80 ? -10.877 0.450 9.882 1.00 96.44 80 ILE A C 1
ATOM 606 O O . ILE A 1 80 ? -10.949 -0.459 10.709 1.00 96.44 80 ILE A O 1
ATOM 610 N N . ARG A 1 81 ? -11.528 1.609 10.048 1.00 94.62 81 ARG A N 1
ATOM 611 C CA . ARG A 1 81 ? -12.383 1.869 11.216 1.00 94.62 81 ARG A CA 1
ATOM 612 C C . ARG A 1 81 ? -13.511 0.842 11.334 1.00 94.62 81 ARG A C 1
ATOM 614 O O . ARG A 1 81 ? -13.698 0.276 12.408 1.00 94.62 81 ARG A O 1
ATOM 621 N N . ALA A 1 82 ? -14.230 0.583 10.243 1.00 95.38 82 ALA A N 1
ATOM 622 C CA . ALA A 1 82 ? -15.324 -0.382 10.212 1.00 95.38 82 ALA A CA 1
ATOM 623 C C . ALA A 1 82 ? -14.843 -1.806 10.529 1.00 95.38 82 ALA A C 1
ATOM 625 O O . ALA A 1 82 ? -15.477 -2.505 11.315 1.00 95.38 82 ALA A O 1
ATOM 626 N N . MET A 1 83 ? -13.690 -2.213 9.990 1.00 95.56 83 MET A N 1
ATOM 627 C CA . MET A 1 83 ? -13.078 -3.511 10.285 1.00 95.56 83 MET A CA 1
ATOM 628 C C . MET A 1 83 ? -12.737 -3.656 11.768 1.00 95.56 83 MET A C 1
ATOM 630 O O . MET A 1 83 ? -13.067 -4.676 12.362 1.00 95.56 83 MET A O 1
ATOM 634 N N . ILE A 1 84 ? -12.129 -2.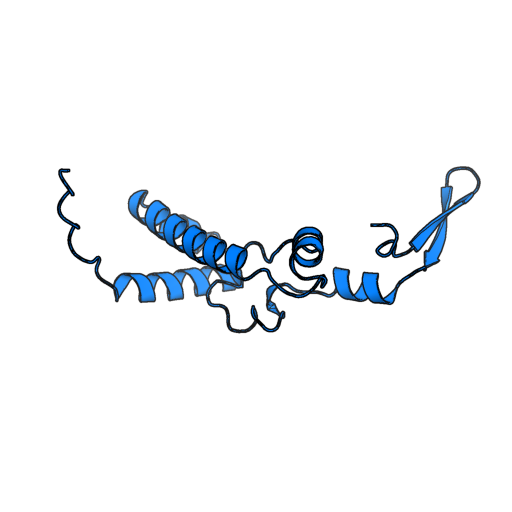640 12.391 1.00 94.88 84 ILE A N 1
ATOM 635 C CA . ILE A 1 84 ? -11.824 -2.665 13.831 1.00 94.88 84 ILE A CA 1
ATOM 636 C C . ILE A 1 84 ? -13.111 -2.820 14.650 1.00 94.88 84 ILE A C 1
ATOM 638 O O . ILE A 1 84 ? -13.159 -3.653 15.555 1.00 94.88 84 ILE A O 1
ATOM 642 N N . THR A 1 85 ? -14.162 -2.061 14.324 1.00 94.12 85 THR A N 1
ATOM 643 C CA . THR A 1 85 ? -15.470 -2.193 14.985 1.00 94.12 85 THR A CA 1
ATOM 644 C C . THR A 1 85 ? -16.033 -3.607 14.836 1.00 94.12 85 THR A C 1
ATOM 646 O O . THR A 1 85 ? -16.356 -4.232 15.844 1.00 94.12 85 THR A O 1
ATOM 649 N N . ALA A 1 86 ? -16.060 -4.150 13.617 1.00 96.19 86 ALA A N 1
ATOM 650 C CA . ALA A 1 86 ? -16.555 -5.499 13.356 1.00 96.19 86 ALA A CA 1
ATOM 651 C C . ALA A 1 86 ? -15.743 -6.571 14.104 1.00 96.19 86 ALA A C 1
ATOM 653 O O . ALA A 1 86 ? -16.308 -7.488 14.693 1.00 96.19 86 ALA A O 1
ATOM 654 N N . TYR A 1 87 ? -14.415 -6.450 14.148 1.00 95.75 87 TYR A N 1
ATOM 655 C CA . TYR A 1 87 ? -13.558 -7.390 14.874 1.00 95.75 87 TYR A CA 1
ATOM 656 C C . TYR A 1 87 ? -13.788 -7.364 16.384 1.00 95.75 87 TYR A C 1
ATOM 658 O O . TYR A 1 87 ? -13.710 -8.413 17.027 1.00 95.75 87 TYR A O 1
ATOM 666 N N . LYS A 1 88 ? -14.089 -6.192 16.954 1.00 94.62 88 LYS A N 1
ATOM 667 C CA . LYS A 1 88 ? -14.466 -6.058 18.367 1.00 94.62 88 LYS A CA 1
ATOM 668 C C . LYS A 1 88 ? -15.827 -6.694 18.644 1.00 94.62 88 LYS A C 1
ATOM 670 O O . LYS A 1 88 ? -15.946 -7.471 19.587 1.00 94.62 88 LYS A O 1
ATOM 675 N N . GLU A 1 89 ? -16.825 -6.431 17.803 1.00 96.12 89 GLU A N 1
ATOM 676 C CA . GLU A 1 89 ? -18.170 -7.018 17.923 1.00 96.12 89 GLU A CA 1
ATOM 677 C C . GLU A 1 89 ? -18.140 -8.551 17.819 1.00 96.12 89 GLU A C 1
ATOM 679 O O . GLU A 1 89 ? -18.788 -9.245 18.601 1.00 96.12 89 GLU A O 1
ATOM 684 N N . LEU A 1 90 ? -17.305 -9.086 16.925 1.00 97.69 90 LEU A N 1
ATOM 685 C CA . LEU A 1 90 ? -17.076 -10.523 16.754 1.00 97.69 90 LEU A CA 1
ATOM 686 C C . LEU A 1 90 ? -16.132 -11.133 17.806 1.00 97.69 90 LEU 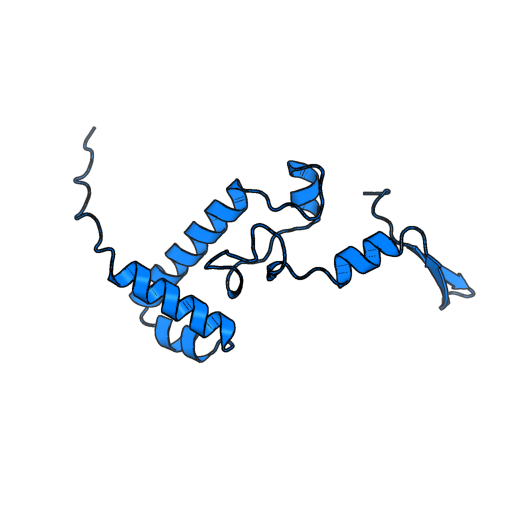A C 1
ATOM 688 O O . LEU A 1 90 ? -15.912 -12.342 17.785 1.00 97.69 90 LEU A O 1
ATOM 692 N N . ARG A 1 91 ? -15.568 -10.330 18.720 1.00 96.94 91 ARG A N 1
ATOM 693 C CA . ARG A 1 91 ? -14.598 -10.754 19.751 1.00 96.94 91 ARG A CA 1
ATOM 694 C C . ARG A 1 91 ? -13.347 -11.445 19.187 1.00 96.94 91 ARG A C 1
ATOM 696 O O . ARG A 1 91 ? -12.775 -12.326 19.823 1.00 96.94 91 ARG A O 1
ATOM 703 N N . VAL A 1 92 ? -12.907 -11.033 17.997 1.00 97.88 92 VAL A N 1
ATOM 704 C CA . VAL A 1 92 ? -11.698 -11.549 17.321 1.00 97.88 92 VAL A CA 1
ATOM 705 C C . VAL A 1 92 ? -10.578 -10.512 17.207 1.00 97.88 92 VAL A C 1
ATOM 707 O O . VAL A 1 92 ? -9.518 -10.819 16.666 1.00 97.88 92 VAL A O 1
ATOM 710 N N . PHE A 1 93 ? -10.787 -9.288 17.701 1.00 96.62 93 PHE A N 1
ATOM 711 C CA . PHE A 1 93 ? -9.809 -8.203 17.590 1.00 96.62 93 PHE A CA 1
ATOM 712 C C . PHE A 1 93 ? -8.445 -8.565 18.194 1.00 96.62 93 PHE A C 1
ATOM 714 O O . PHE A 1 93 ? -7.439 -8.465 17.491 1.00 96.62 93 PHE A O 1
ATOM 721 N N . ASP A 1 94 ? -8.411 -9.058 19.437 1.00 96.25 94 ASP A N 1
ATOM 722 C CA . ASP A 1 94 ? -7.166 -9.462 20.106 1.00 96.25 94 ASP A CA 1
ATOM 723 C C . ASP A 1 94 ? -6.429 -10.557 19.322 1.00 96.25 94 ASP A C 1
ATOM 725 O O . ASP A 1 94 ? -5.229 -10.457 19.075 1.00 96.25 94 ASP A O 1
ATOM 729 N N . LEU A 1 95 ? -7.166 -11.556 18.820 1.00 97.38 95 LEU A N 1
ATOM 730 C CA . LEU A 1 95 ? -6.606 -12.633 18.001 1.00 97.38 95 LEU A CA 1
ATOM 731 C C . LEU A 1 95 ? -5.922 -12.097 16.734 1.00 97.38 95 LEU A C 1
ATOM 733 O O . LEU A 1 95 ? -4.851 -12.575 16.354 1.00 97.38 95 LEU A O 1
ATOM 737 N N . ILE A 1 96 ? -6.543 -11.129 16.056 1.00 96.62 96 ILE A N 1
ATOM 738 C CA . ILE A 1 96 ? -5.990 -10.514 14.843 1.00 96.62 96 ILE A CA 1
ATOM 739 C C . ILE A 1 96 ? -4.769 -9.665 15.195 1.00 96.62 96 ILE A C 1
ATOM 741 O O . ILE A 1 96 ? -3.725 -9.813 14.557 1.00 96.62 96 ILE A O 1
ATOM 745 N N . ARG A 1 97 ? -4.875 -8.817 16.223 1.00 96.62 97 ARG A N 1
ATOM 746 C CA . ARG A 1 97 ? -3.784 -7.969 16.722 1.00 96.62 97 ARG A CA 1
ATOM 747 C C . ARG A 1 97 ? -2.536 -8.792 17.063 1.00 96.62 97 ARG A C 1
ATOM 749 O O . ARG A 1 97 ? -1.412 -8.384 16.755 1.00 96.62 97 ARG A O 1
ATOM 756 N N . ASP A 1 98 ? -2.720 -9.960 17.660 1.00 97.06 98 ASP A N 1
ATOM 757 C CA . ASP A 1 98 ? -1.607 -10.788 18.120 1.00 97.06 98 ASP A CA 1
ATOM 758 C C . ASP A 1 98 ? -0.958 -11.580 16.970 1.00 97.06 98 ASP A C 1
ATOM 760 O O . ASP A 1 98 ? 0.219 -11.932 17.055 1.00 97.06 98 ASP A O 1
ATOM 764 N N . ARG A 1 99 ? -1.668 -11.777 15.849 1.00 97.31 99 ARG A N 1
ATOM 765 C CA . ARG A 1 99 ? -1.185 -12.498 14.653 1.00 97.31 99 ARG A CA 1
ATOM 766 C C . ARG A 1 99 ? -0.531 -11.628 13.583 1.00 97.31 99 ARG A C 1
ATOM 768 O O . ARG A 1 99 ? -0.000 -12.162 12.610 1.00 97.31 99 ARG A O 1
ATOM 775 N N . VAL A 1 100 ? -0.574 -10.307 13.717 1.00 97.12 100 VAL A N 1
ATOM 776 C CA . VAL A 1 100 ? 0.090 -9.395 12.778 1.00 97.12 100 VAL A CA 1
ATOM 777 C C . VAL A 1 100 ? 1.490 -9.009 13.260 1.00 97.12 100 VAL A C 1
ATOM 779 O O . VAL A 1 100 ? 1.848 -9.196 14.422 1.00 97.12 100 VAL A O 1
ATOM 782 N N . ASN A 1 101 ? 2.297 -8.468 12.345 1.00 97.06 101 ASN A N 1
ATOM 783 C CA . ASN A 1 101 ? 3.619 -7.940 12.681 1.00 97.06 101 ASN A CA 1
ATOM 784 C C . ASN A 1 101 ? 3.537 -6.723 13.624 1.00 97.06 101 ASN A C 1
ATOM 786 O O . ASN A 1 101 ? 2.469 -6.131 13.803 1.00 97.06 101 ASN A O 1
ATOM 790 N N . LEU A 1 102 ? 4.683 -6.347 14.203 1.00 97.12 102 LEU A N 1
ATOM 791 C CA . LEU A 1 102 ? 4.784 -5.289 15.210 1.00 97.12 102 LEU A CA 1
ATOM 792 C C . LEU A 1 102 ? 4.168 -3.962 14.745 1.00 97.12 102 LEU A C 1
ATOM 794 O O . LEU A 1 102 ? 3.365 -3.386 15.468 1.00 97.12 102 LEU A O 1
ATOM 798 N N . GLU A 1 103 ? 4.444 -3.521 13.517 1.00 95.44 103 GLU A N 1
ATOM 799 C CA . GLU A 1 103 ? 3.938 -2.221 13.053 1.00 95.44 103 GLU A CA 1
ATOM 800 C C . GLU A 1 103 ? 2.431 -2.196 12.844 1.00 95.44 103 GLU A C 1
ATOM 802 O O . GLU A 1 103 ? 1.761 -1.217 13.174 1.00 95.44 103 GLU A O 1
ATOM 807 N N . LYS A 1 104 ? 1.865 -3.297 12.344 1.00 96.31 104 LYS A N 1
ATOM 808 C CA . LYS A 1 104 ? 0.411 -3.441 12.256 1.00 96.31 104 LYS A CA 1
ATOM 809 C C . LYS A 1 104 ? -0.218 -3.505 13.642 1.00 96.31 104 LYS A C 1
ATOM 811 O O . LYS A 1 104 ? -1.257 -2.891 13.852 1.00 96.31 104 LYS A O 1
ATOM 816 N N . ARG A 1 105 ? 0.410 -4.213 14.583 1.00 97.19 105 ARG A N 1
ATOM 817 C CA . ARG A 1 105 ? -0.042 -4.294 15.976 1.00 97.19 105 ARG A CA 1
ATOM 818 C C . ARG A 1 105 ? -0.060 -2.915 16.634 1.00 97.19 105 ARG A C 1
ATOM 820 O O . ARG A 1 105 ? -1.079 -2.537 17.198 1.00 97.19 105 ARG A O 1
ATOM 827 N N . ASN A 1 106 ? 1.022 -2.154 16.500 1.00 95.56 106 ASN A N 1
ATOM 828 C CA . ASN A 1 106 ? 1.133 -0.797 17.032 1.00 95.56 106 ASN A CA 1
ATOM 829 C C . ASN A 1 106 ? 0.054 0.119 16.441 1.00 95.56 106 ASN A C 1
ATOM 831 O O . ASN A 1 106 ? -0.641 0.805 17.186 1.00 95.56 106 ASN A O 1
ATOM 835 N N . ALA A 1 107 ? -0.158 0.065 15.122 1.00 95.31 107 ALA A N 1
ATOM 836 C CA . ALA A 1 107 ? -1.217 0.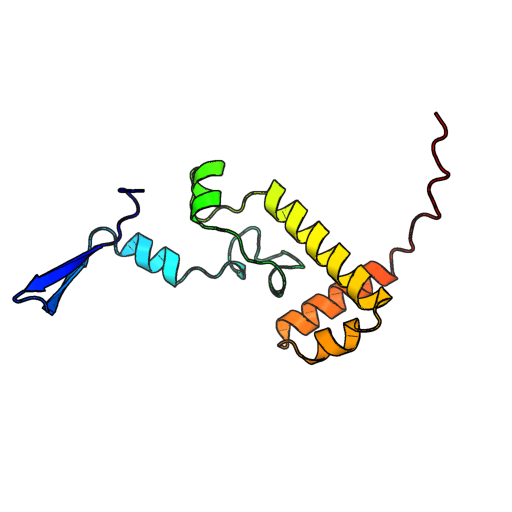832 14.468 1.00 95.31 107 ALA A CA 1
ATOM 837 C C . ALA A 1 107 ? -2.622 0.448 14.974 1.00 95.31 107 ALA A C 1
ATOM 839 O O . ALA A 1 107 ? -3.447 1.327 15.217 1.00 95.31 107 ALA A O 1
ATOM 840 N N . LEU A 1 108 ? -2.902 -0.847 15.171 1.00 96.19 108 LEU A N 1
ATOM 841 C CA . LEU A 1 108 ? -4.175 -1.311 15.735 1.00 96.19 108 LEU A CA 1
ATOM 842 C C . LEU A 1 108 ? -4.385 -0.812 17.172 1.00 96.19 108 LEU A C 1
ATOM 844 O O . LEU A 1 108 ? -5.489 -0.371 17.482 1.00 96.19 108 LEU A O 1
ATOM 848 N N . ASN A 1 109 ? -3.345 -0.832 18.010 1.00 94.12 109 ASN A N 1
ATOM 849 C CA . ASN A 1 109 ? -3.405 -0.333 19.389 1.00 94.12 109 ASN A CA 1
ATOM 850 C C . ASN A 1 109 ? -3.706 1.168 19.433 1.00 94.12 109 ASN A C 1
ATOM 852 O O . ASN A 1 109 ? -4.640 1.589 20.111 1.00 94.12 109 ASN A O 1
ATOM 856 N N . MET A 1 110 ? -2.977 1.965 18.646 1.00 93.12 110 MET A N 1
ATOM 857 C CA . MET A 1 110 ? -3.206 3.411 18.564 1.00 93.12 110 MET A CA 1
ATOM 858 C C . MET A 1 110 ? -4.643 3.732 18.135 1.00 93.12 110 MET A C 1
ATOM 860 O O . MET A 1 110 ? -5.305 4.586 18.722 1.00 93.12 110 MET A O 1
ATOM 864 N N . LEU A 1 111 ? -5.159 3.033 17.120 1.00 92.81 111 LEU A N 1
ATOM 865 C C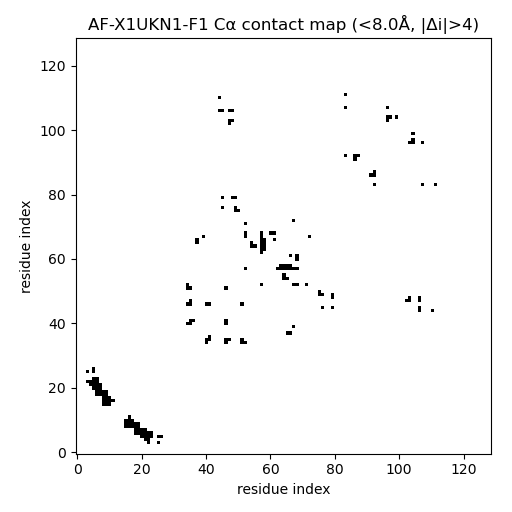A . LEU A 1 111 ? -6.529 3.240 16.648 1.00 92.81 111 LEU A CA 1
ATOM 866 C C . LEU A 1 111 ? -7.569 2.792 17.680 1.00 92.81 111 LEU A C 1
ATOM 868 O O . LEU A 1 111 ? -8.599 3.450 17.835 1.00 92.81 111 LEU A O 1
ATOM 872 N N . GLU A 1 112 ? -7.311 1.700 18.399 1.00 90.94 112 GLU A N 1
ATOM 873 C CA . GLU A 1 112 ? -8.155 1.254 19.502 1.00 90.94 112 GLU A CA 1
ATOM 874 C C . GLU A 1 112 ? -8.268 2.329 20.593 1.00 90.94 112 GLU A C 1
ATOM 876 O O . GLU A 1 112 ? -9.390 2.691 20.956 1.00 90.94 112 GLU A O 1
ATOM 881 N N . GLU A 1 113 ? -7.149 2.890 21.050 1.00 88.06 113 GLU A N 1
ATOM 882 C CA . GLU A 1 113 ? -7.115 3.960 22.055 1.00 88.06 113 GLU A CA 1
ATOM 883 C C . GLU A 1 113 ? -7.939 5.181 21.616 1.00 88.06 113 GLU A C 1
ATOM 885 O O . GLU A 1 113 ? -8.783 5.676 22.369 1.00 88.06 113 GLU A O 1
ATOM 890 N N . MET A 1 114 ? -7.787 5.611 20.359 1.00 83.31 114 MET A N 1
ATOM 891 C CA . MET A 1 114 ? -8.541 6.739 19.796 1.00 83.31 114 MET A CA 1
ATOM 892 C C . MET A 1 114 ? -10.052 6.469 19.716 1.00 83.31 114 MET A C 1
ATOM 894 O O . MET A 1 114 ? -10.867 7.372 19.932 1.00 83.31 114 MET A O 1
ATOM 898 N N . THR A 1 115 ? -10.451 5.230 19.417 1.00 75.94 115 THR A N 1
ATOM 899 C CA . THR A 1 115 ? -11.873 4.845 19.373 1.00 75.94 115 THR A CA 1
ATOM 900 C C . THR A 1 115 ? -12.498 4.689 20.756 1.00 75.94 115 THR A C 1
ATOM 902 O O . THR A 1 115 ? -13.675 4.995 20.922 1.00 75.94 115 THR A O 1
ATOM 905 N N . ASN A 1 116 ? -11.728 4.275 21.764 1.00 68.62 116 ASN A N 1
ATOM 906 C CA . ASN A 1 116 ? -12.216 4.148 23.137 1.00 68.62 116 ASN A CA 1
ATOM 907 C C . ASN A 1 116 ? -12.395 5.524 23.818 1.00 68.62 116 ASN A C 1
ATOM 909 O O . ASN A 1 116 ? -13.241 5.659 24.699 1.00 68.62 116 ASN A O 1
ATOM 913 N N . GLY A 1 117 ? -11.660 6.557 23.381 1.00 55.31 117 GLY A N 1
ATOM 914 C CA . GLY A 1 117 ? -11.822 7.948 23.838 1.00 55.31 117 GLY A CA 1
ATOM 915 C C . GLY A 1 117 ? -12.978 8.719 23.183 1.00 55.31 117 GLY A C 1
ATOM 916 O O . GLY A 1 117 ? -13.352 9.792 23.652 1.00 55.31 117 GLY A O 1
ATOM 917 N N . THR A 1 118 ? -13.576 8.183 22.116 1.00 49.41 118 THR A N 1
ATOM 918 C CA . THR A 1 118 ? -14.704 8.790 21.397 1.00 49.41 118 THR A CA 1
ATOM 919 C C . THR A 1 118 ? -15.943 7.915 21.553 1.00 49.41 118 THR A C 1
ATOM 921 O O . THR A 1 118 ? -16.326 7.159 20.661 1.00 49.41 118 THR A O 1
ATOM 924 N N . GLY A 1 119 ? -16.587 8.009 22.722 1.00 43.88 119 GLY A N 1
ATOM 925 C CA . GLY A 1 119 ? -17.906 7.416 22.935 1.00 43.88 119 GLY A CA 1
ATOM 926 C C . GLY A 1 119 ? -18.847 7.775 21.779 1.00 43.88 119 GLY A C 1
ATOM 927 O O . GLY A 1 119 ? -18.878 8.925 21.337 1.00 43.88 119 GLY A O 1
ATOM 928 N N . ARG A 1 120 ? -19.579 6.780 21.254 1.00 49.34 120 ARG A N 1
ATOM 929 C CA . ARG A 1 120 ? -20.617 6.984 20.228 1.00 49.34 120 ARG A CA 1
ATOM 930 C C . ARG A 1 120 ? -21.470 8.208 20.609 1.00 49.34 120 ARG A C 1
ATOM 932 O O . ARG A 1 120 ? -21.918 8.271 21.758 1.00 49.34 120 ARG A O 1
ATOM 939 N N . PRO A 1 121 ? -21.799 9.122 19.677 1.00 45.94 121 PRO A N 1
ATOM 940 C CA . PRO A 1 121 ? -23.032 9.876 19.822 1.00 45.94 121 PRO A CA 1
ATOM 941 C C . PRO A 1 121 ? -24.146 8.849 20.035 1.00 45.94 121 PRO A C 1
ATOM 943 O O . PRO A 1 121 ? -24.274 7.903 19.251 1.00 45.94 121 PRO A O 1
ATOM 946 N N . LYS A 1 122 ? -24.877 8.985 21.145 1.00 42.66 122 LYS A N 1
ATOM 947 C CA . LYS A 1 122 ? -26.071 8.181 21.414 1.00 42.66 122 LYS A CA 1
ATOM 948 C C . LYS A 1 122 ? -26.969 8.232 20.175 1.00 42.66 122 LYS A C 1
ATOM 950 O O . LYS A 1 122 ? -27.046 9.277 19.535 1.00 42.66 122 LYS A O 1
ATOM 955 N N . GLU A 1 123 ? -27.547 7.079 19.849 1.00 46.03 123 GLU A N 1
ATOM 956 C CA . GLU A 1 123 ? -28.484 6.809 18.752 1.00 46.03 123 GLU A CA 1
ATOM 957 C C . GLU A 1 123 ? -29.125 8.068 18.156 1.00 46.03 123 GLU A C 1
ATOM 959 O O . GLU A 1 123 ? -29.806 8.816 18.855 1.00 46.03 123 GLU A O 1
ATOM 964 N N . VAL A 1 124 ? -28.928 8.293 16.853 1.00 57.50 124 VAL A N 1
ATOM 965 C CA . VAL A 1 124 ? -29.739 9.271 16.122 1.00 57.50 124 VAL A CA 1
ATOM 966 C C . VAL A 1 124 ? -31.158 8.691 16.080 1.00 57.50 124 VAL A C 1
ATOM 968 O O . VAL A 1 124 ? -31.332 7.622 15.487 1.00 57.50 124 VAL A O 1
ATOM 971 N N . PRO A 1 125 ? -32.161 9.324 16.721 1.00 46.28 125 PRO A N 1
ATOM 972 C CA . PRO A 1 125 ? -33.515 8.801 16.707 1.00 46.28 125 PRO A CA 1
ATOM 973 C C . PRO A 1 125 ? -34.015 8.746 15.264 1.00 46.28 125 PRO A C 1
ATOM 975 O O . PRO A 1 125 ? -33.779 9.668 14.480 1.00 46.28 125 PRO A O 1
ATOM 978 N N . GLY A 1 126 ? -34.663 7.629 14.924 1.00 48.59 126 GLY A N 1
ATOM 979 C CA . GLY A 1 126 ? -35.135 7.323 13.580 1.00 48.59 126 GLY A CA 1
ATOM 980 C C . GLY A 1 126 ? -35.889 8.492 12.955 1.00 48.59 126 GLY A C 1
ATOM 981 O O . GLY A 1 126 ? -36.839 9.022 13.528 1.00 48.59 126 GLY A O 1
ATOM 982 N N . ASN A 1 127 ? -35.455 8.887 11.762 1.00 49.16 127 ASN A N 1
ATOM 983 C CA . ASN A 1 127 ? -36.173 9.857 10.956 1.00 49.16 127 ASN A CA 1
ATOM 984 C C . ASN A 1 127 ? -37.373 9.146 10.322 1.00 49.16 127 ASN A C 1
ATOM 986 O O . ASN A 1 127 ? -37.260 8.550 9.254 1.00 49.16 127 ASN A O 1
ATOM 990 N N . SER A 1 128 ? -38.510 9.171 11.012 1.00 47.28 128 SER A N 1
ATOM 991 C CA . SER A 1 128 ? -39.810 8.933 10.400 1.00 47.28 128 SER A CA 1
ATOM 992 C C . SER A 1 128 ? -40.153 10.135 9.518 1.00 47.28 128 SER A C 1
ATOM 994 O O . SER A 1 128 ? -40.569 11.182 10.024 1.00 47.28 128 SER A O 1
ATOM 996 N N . ARG A 1 129 ? -39.962 9.983 8.210 1.00 43.66 129 ARG A N 1
ATOM 997 C CA . ARG A 1 129 ? -40.681 10.729 7.176 1.00 43.66 129 ARG A CA 1
ATOM 998 C C . ARG A 1 129 ? -41.117 9.766 6.091 1.00 43.66 129 ARG A C 1
ATOM 1000 O O . ARG A 1 129 ? -40.275 8.924 5.711 1.00 43.66 129 ARG A O 1
#

Secondary structure (DSSP, 8-state):
-GGG--EEEEEETTEEEEEEES-HHHHHHHHH--GGGSTTTTT-TTTTTS----HHHHHHHHS-SSS--HHHHHHHHHHHHHHHHHHHHTT-HHHHHHHS-HHHHHHHHHHHHHHHTS-----------